Protein AF-A0A2B5HEY1-F1 (afdb_monomer_lite)

pLDDT: mean 94.45, std 5.1, range [66.44, 98.31]
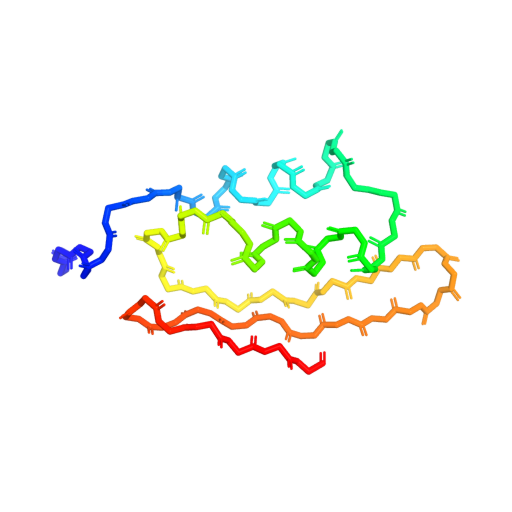
InterPro domains:
  IPR005079 Peptidase C45, hydrolase domain [PF03417] (1-56)

Radius of gyration: 11.57 Å; chains: 1; bounding box: 32×18×27 Å

Secondary structure (DSSP, 8-state):
-PPPSS--B-HHHHHHHHHHH-SSHHHHHHHHHHS-B-S-EEEEEE-TTS-EEEEEEETTEEEE-

Sequence (65 aa):
MREPVVRGLQFMVVVRAILETCKNIEEAVYAVKNMPVGTNMNLLLADANGEAALIGTYDGVKYII

Foldseek 3Di:
DDFFLFPFDEPVRLVCCCVVPPQAPVRNVVCVVPGRYRDFDWDWDAHPVGDIKIWTDDSRDIDID

Structure (mmCIF, N/CA/C/O backbone):
data_AF-A0A2B5HEY1-F1
#
_entry.id   AF-A0A2B5HEY1-F1
#
loop_
_atom_site.group_PDB
_atom_site.id
_atom_site.type_symbol
_atom_site.label_atom_id
_atom_site.label_alt_id
_atom_site.label_comp_id
_atom_site.label_asym_id
_atom_site.label_entity_id
_atom_site.label_seq_id
_atom_site.pdbx_PDB_ins_code
_atom_site.Cartn_x
_atom_site.Cartn_y
_atom_site.Cartn_z
_atom_site.occupancy
_atom_site.B_iso_or_equiv
_atom_site.auth_seq_id
_atom_site.auth_comp_id
_atom_site.auth_asym_id
_atom_site.auth_atom_id
_atom_site.pdbx_PDB_model_num
ATOM 1 N N . MET A 1 1 ? 20.870 -8.088 -8.128 1.00 66.44 1 MET A N 1
ATOM 2 C CA . MET A 1 1 ? 19.409 -7.844 -8.168 1.00 66.44 1 MET A CA 1
ATOM 3 C C . MET A 1 1 ? 19.038 -7.470 -9.591 1.00 66.44 1 MET A C 1
ATOM 5 O O . MET A 1 1 ? 19.848 -6.814 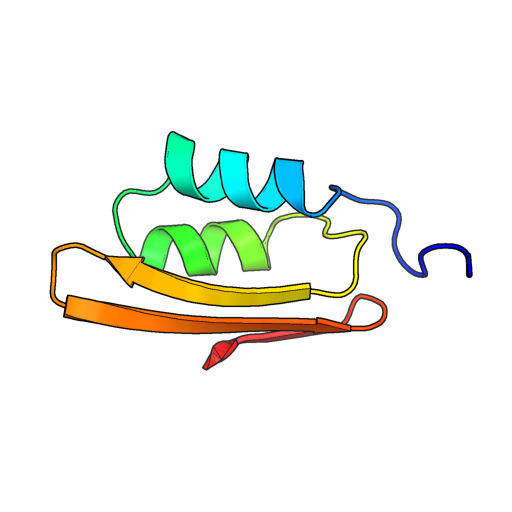-10.233 1.00 66.44 1 MET A O 1
ATOM 9 N N . ARG A 1 2 ? 17.879 -7.914 -10.092 1.00 79.12 2 ARG A N 1
ATOM 10 C CA . ARG A 1 2 ? 17.356 -7.480 -11.399 1.00 79.12 2 ARG A CA 1
ATOM 11 C C . ARG A 1 2 ? 17.024 -5.988 -11.328 1.00 79.12 2 ARG A C 1
ATOM 13 O O . ARG A 1 2 ? 16.559 -5.530 -10.285 1.00 79.12 2 ARG A O 1
ATOM 20 N N . GLU A 1 3 ? 17.276 -5.251 -12.404 1.00 83.62 3 GLU A N 1
ATOM 21 C CA . GLU A 1 3 ? 16.870 -3.848 -12.470 1.00 83.62 3 GLU A CA 1
ATOM 22 C C . GLU A 1 3 ? 15.339 -3.716 -12.391 1.00 83.62 3 GLU A C 1
ATOM 24 O O . GLU A 1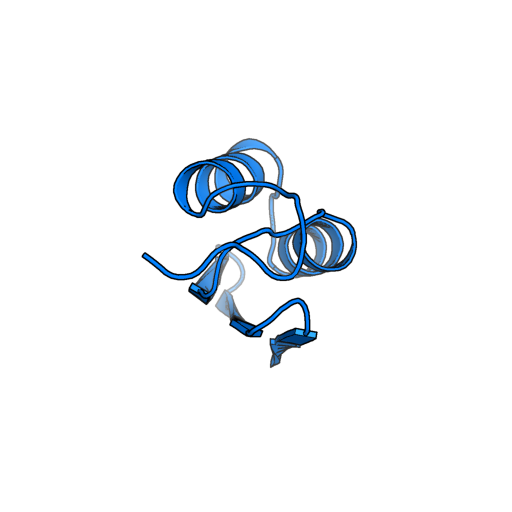 3 ? 14.625 -4.553 -12.956 1.00 83.62 3 GLU A O 1
ATOM 29 N N . PRO A 1 4 ? 14.817 -2.684 -11.704 1.00 82.94 4 PRO A N 1
ATOM 30 C CA . PRO A 1 4 ? 13.388 -2.410 -11.689 1.00 82.94 4 PRO A CA 1
ATOM 31 C C . PRO A 1 4 ? 12.862 -2.127 -13.097 1.00 82.94 4 PRO A C 1
ATOM 33 O O . PRO A 1 4 ? 13.417 -1.297 -13.815 1.00 82.94 4 PRO A O 1
ATOM 36 N N . VAL A 1 5 ? 11.742 -2.756 -13.460 1.00 88.44 5 VAL A N 1
ATOM 37 C CA . VAL A 1 5 ? 11.035 -2.476 -14.725 1.00 88.44 5 VAL A CA 1
ATOM 38 C C . VAL A 1 5 ? 10.485 -1.044 -14.742 1.00 88.44 5 VAL A C 1
ATOM 40 O O . VAL A 1 5 ? 10.466 -0.386 -15.779 1.00 88.44 5 VAL A O 1
ATOM 43 N N . VAL A 1 6 ? 10.081 -0.539 -13.575 1.00 89.12 6 VAL A N 1
ATOM 44 C CA . VAL A 1 6 ? 9.592 0.828 -13.376 1.00 89.12 6 VAL A CA 1
ATOM 45 C C . VAL A 1 6 ? 10.514 1.548 -12.398 1.00 89.12 6 VAL A C 1
ATOM 47 O O . VAL A 1 6 ? 10.808 1.037 -11.317 1.00 89.12 6 VAL A O 1
ATOM 50 N N . ARG A 1 7 ? 10.954 2.762 -12.747 1.00 91.50 7 ARG A N 1
ATOM 51 C CA . ARG A 1 7 ? 11.652 3.645 -11.801 1.00 91.50 7 ARG A CA 1
ATOM 52 C C . ARG A 1 7 ? 10.634 4.248 -10.841 1.00 91.50 7 ARG A C 1
ATOM 54 O O . ARG A 1 7 ? 9.704 4.921 -11.276 1.00 91.50 7 ARG A O 1
ATOM 61 N N . GLY A 1 8 ? 10.813 4.026 -9.544 1.00 93.62 8 GLY A N 1
ATOM 62 C CA . GLY A 1 8 ? 9.850 4.484 -8.553 1.00 93.62 8 GLY A CA 1
ATOM 63 C C . GLY A 1 8 ? 10.298 4.294 -7.110 1.00 93.62 8 GLY A C 1
ATOM 64 O O . GLY A 1 8 ? 11.448 3.958 -6.819 1.00 93.62 8 GLY A O 1
ATOM 65 N N . LEU A 1 9 ? 9.347 4.524 -6.213 1.00 95.38 9 LEU A N 1
ATOM 66 C CA . LEU A 1 9 ? 9.491 4.421 -4.772 1.00 95.38 9 LEU A CA 1
ATOM 67 C C . LEU A 1 9 ? 9.859 2.995 -4.359 1.00 95.38 9 LEU A C 1
ATOM 69 O O . LEU A 1 9 ? 9.337 2.009 -4.887 1.00 95.38 9 LEU A O 1
ATOM 73 N N . GLN A 1 10 ? 10.766 2.918 -3.389 1.00 94.00 10 GLN A N 1
ATOM 74 C CA . GLN A 1 10 ? 11.180 1.677 -2.745 1.00 94.00 10 GLN A CA 1
ATOM 75 C C . GLN A 1 10 ? 10.179 1.279 -1.658 1.00 94.00 10 GLN A C 1
ATOM 77 O O . GLN A 1 10 ? 9.473 2.132 -1.121 1.00 94.00 10 GLN A O 1
ATOM 82 N N . PHE A 1 11 ? 10.166 -0.004 -1.291 1.00 94.00 11 PHE A N 1
ATOM 83 C CA . PHE A 1 11 ? 9.176 -0.594 -0.381 1.00 94.00 11 PHE A CA 1
ATOM 84 C C . PHE A 1 11 ? 8.962 0.226 0.897 1.00 94.00 11 PHE A C 1
ATOM 86 O O . PHE A 1 11 ? 7.846 0.647 1.189 1.00 94.00 11 PHE A O 1
ATOM 93 N N . MET A 1 12 ? 10.045 0.541 1.614 1.00 95.69 12 MET A N 1
ATOM 94 C CA . MET A 1 12 ? 9.958 1.300 2.865 1.00 95.69 12 MET A CA 1
ATOM 95 C C . MET A 1 12 ? 9.422 2.722 2.676 1.00 95.69 12 MET A C 1
ATOM 97 O O . MET A 1 12 ? 8.786 3.255 3.580 1.00 95.69 12 MET A O 1
ATOM 101 N N . VAL A 1 13 ? 9.643 3.338 1.512 1.00 96.62 13 VAL A N 1
ATOM 102 C CA . VAL A 1 13 ? 9.106 4.672 1.212 1.00 96.62 13 VAL A CA 1
ATOM 103 C C . VAL A 1 13 ? 7.602 4.597 0.966 1.00 96.62 13 VAL A C 1
ATOM 105 O O . VAL A 1 13 ? 6.875 5.450 1.461 1.00 96.62 13 VAL A O 1
ATOM 108 N N . VAL A 1 14 ? 7.129 3.559 0.268 1.00 96.56 14 VAL A N 1
ATOM 109 C CA . VAL A 1 14 ? 5.691 3.324 0.067 1.00 96.56 14 VAL A CA 1
ATOM 110 C C . VAL A 1 14 ? 4.990 3.092 1.405 1.00 96.56 14 VAL A C 1
ATOM 112 O O . VAL A 1 14 ? 3.987 3.741 1.681 1.00 96.56 14 VAL A O 1
ATOM 115 N N . VAL A 1 15 ? 5.546 2.229 2.262 1.00 97.25 15 VAL A N 1
ATOM 116 C CA . VAL A 1 15 ? 4.982 1.954 3.595 1.00 97.25 15 VAL A CA 1
ATOM 117 C C . VAL A 1 15 ? 4.887 3.232 4.430 1.00 97.25 15 VAL A C 1
ATOM 119 O O . VAL A 1 15 ? 3.826 3.517 4.980 1.00 97.25 15 VAL A O 1
ATOM 122 N N . ARG A 1 16 ? 5.957 4.037 4.488 1.00 98.06 16 ARG A N 1
ATOM 123 C CA . ARG A 1 16 ? 5.936 5.314 5.217 1.00 98.06 16 ARG A CA 1
ATOM 124 C C . ARG A 1 16 ? 4.927 6.293 4.636 1.00 98.06 16 ARG A C 1
ATOM 126 O O . ARG A 1 16 ? 4.167 6.873 5.395 1.00 98.06 16 ARG A O 1
ATOM 133 N N . ALA A 1 17 ? 4.878 6.439 3.313 1.00 97.62 17 ALA A N 1
ATOM 134 C CA . ALA A 1 17 ? 3.921 7.332 2.673 1.00 97.62 17 ALA A CA 1
ATOM 135 C C . ALA A 1 17 ? 2.477 6.957 3.035 1.00 97.62 17 ALA A C 1
ATOM 137 O O . ALA A 1 17 ? 1.701 7.838 3.386 1.00 97.62 17 ALA A O 1
ATOM 138 N N . ILE A 1 18 ? 2.134 5.665 3.028 1.00 97.62 18 ILE A N 1
ATOM 139 C CA . ILE A 1 18 ? 0.804 5.195 3.440 1.00 97.62 18 ILE A CA 1
ATOM 140 C C . ILE A 1 18 ? 0.550 5.536 4.915 1.00 97.62 18 ILE A C 1
ATOM 142 O O . ILE A 1 18 ? -0.421 6.219 5.219 1.00 97.62 18 ILE A O 1
ATOM 146 N N . LEU A 1 19 ? 1.437 5.112 5.822 1.00 97.81 19 LEU A N 1
ATOM 147 C CA . LEU A 1 19 ? 1.241 5.273 7.270 1.00 97.81 19 LEU A CA 1
ATOM 148 C C . LEU A 1 19 ? 1.242 6.736 7.737 1.00 97.81 19 LEU A C 1
ATOM 150 O O . LEU A 1 19 ? 0.623 7.053 8.747 1.00 97.81 19 LEU A O 1
ATOM 154 N N . GLU A 1 20 ? 1.956 7.618 7.039 1.00 98.31 20 GLU A N 1
ATOM 155 C CA . GLU A 1 20 ? 2.099 9.026 7.424 1.00 98.31 20 GLU A CA 1
ATOM 156 C C . GLU A 1 20 ? 1.039 9.936 6.793 1.00 98.31 20 GLU A C 1
ATOM 158 O O . GLU A 1 20 ? 0.844 11.050 7.276 1.00 98.31 20 GLU A O 1
ATOM 163 N N . THR A 1 21 ? 0.368 9.504 5.717 1.00 97.50 21 THR A N 1
ATOM 164 C CA . THR A 1 21 ? -0.531 10.386 4.944 1.00 97.50 21 THR A CA 1
ATOM 165 C C . THR A 1 21 ? -1.954 9.872 4.772 1.00 97.50 21 THR A C 1
ATOM 167 O O . THR A 1 21 ? -2.823 10.675 4.448 1.00 97.50 21 THR A O 1
ATOM 170 N N . CYS A 1 22 ? -2.211 8.577 4.985 1.00 98.00 22 CYS A N 1
ATOM 171 C CA . CYS A 1 22 ? -3.524 7.967 4.770 1.00 98.00 22 CYS A CA 1
ATOM 172 C C . CYS A 1 22 ? -4.201 7.640 6.105 1.00 98.00 22 CYS A C 1
ATOM 174 O O . CYS A 1 22 ? -3.586 7.068 7.007 1.00 98.00 22 CYS A O 1
ATOM 176 N N . LYS A 1 23 ? -5.488 7.967 6.218 1.00 97.69 23 LYS A N 1
ATOM 177 C CA . LYS A 1 23 ? -6.310 7.707 7.406 1.00 97.69 23 LYS A CA 1
ATOM 178 C C . LYS A 1 23 ? -7.070 6.379 7.342 1.00 97.69 23 LYS A C 1
ATOM 180 O O . LYS A 1 23 ? -7.350 5.796 8.388 1.00 97.69 23 LYS A O 1
ATOM 185 N N . ASN A 1 24 ? -7.443 5.930 6.146 1.00 98.12 24 ASN A N 1
ATOM 186 C CA . ASN A 1 24 ? -8.271 4.744 5.916 1.00 98.12 24 ASN A CA 1
ATOM 187 C C . ASN A 1 24 ? -7.812 3.967 4.669 1.00 98.12 24 ASN A C 1
ATOM 189 O O . ASN A 1 24 ? -6.907 4.399 3.942 1.00 98.12 24 ASN A O 1
ATOM 193 N N . ILE A 1 25 ? -8.426 2.805 4.432 1.00 97.88 25 ILE A N 1
ATOM 194 C CA . ILE A 1 25 ? -8.084 1.941 3.293 1.00 97.88 25 ILE A CA 1
ATOM 195 C C . ILE A 1 25 ? -8.362 2.610 1.945 1.00 97.88 25 ILE A C 1
ATOM 197 O O . ILE A 1 25 ? -7.559 2.455 1.023 1.00 97.88 25 ILE A O 1
ATOM 201 N N . GLU A 1 26 ? -9.439 3.385 1.822 1.00 97.38 26 GLU A N 1
ATOM 202 C CA . GLU A 1 26 ? -9.775 4.099 0.585 1.00 97.38 26 GLU A CA 1
ATOM 203 C C . GLU A 1 26 ? -8.644 5.047 0.146 1.00 97.38 26 GLU A C 1
ATOM 205 O O . GLU A 1 26 ? -8.169 4.976 -0.994 1.00 97.38 26 GLU A O 1
ATOM 210 N N . GLU A 1 27 ? -8.149 5.875 1.070 1.00 98.00 27 GLU A N 1
ATOM 211 C CA . GLU A 1 27 ? -7.029 6.789 0.830 1.00 98.00 27 GLU A CA 1
ATOM 212 C C . GLU A 1 27 ? -5.743 6.028 0.495 1.00 98.00 27 GLU A C 1
ATOM 214 O O . GLU A 1 27 ? -5.048 6.381 -0.460 1.00 98.00 27 GLU A O 1
ATOM 219 N N . ALA A 1 28 ? -5.443 4.947 1.222 1.00 97.50 28 ALA A N 1
ATOM 220 C CA . ALA A 1 28 ? -4.249 4.139 0.982 1.00 97.50 28 ALA A CA 1
ATOM 221 C C . ALA A 1 28 ? -4.266 3.469 -0.403 1.00 97.50 28 ALA A C 1
ATOM 223 O O . ALA A 1 28 ? -3.267 3.492 -1.131 1.00 97.50 28 ALA A O 1
ATOM 224 N N . VAL A 1 29 ? -5.411 2.914 -0.807 1.00 97.12 29 VAL A N 1
ATOM 225 C CA . VAL A 1 29 ? -5.617 2.325 -2.137 1.00 97.12 29 VAL A CA 1
ATOM 226 C C . VAL A 1 29 ? -5.473 3.388 -3.223 1.00 97.12 29 VAL A C 1
ATOM 228 O O . VAL A 1 29 ? -4.791 3.153 -4.227 1.00 97.12 29 VAL A O 1
ATOM 231 N N . TYR A 1 30 ? -6.071 4.566 -3.031 1.00 97.06 30 TYR A N 1
ATOM 232 C CA . TYR A 1 30 ? -5.923 5.689 -3.954 1.00 97.06 30 TYR A CA 1
ATOM 233 C C . TYR A 1 30 ? -4.456 6.126 -4.078 1.00 97.06 30 TYR A C 1
ATOM 235 O O . TYR A 1 30 ? -3.940 6.275 -5.191 1.00 97.06 30 TYR A O 1
ATOM 243 N N . ALA A 1 31 ? -3.756 6.269 -2.956 1.00 96.31 31 ALA A N 1
ATOM 244 C CA . ALA A 1 31 ? -2.354 6.655 -2.907 1.00 96.31 31 ALA A CA 1
ATOM 245 C C . ALA A 1 31 ? -1.478 5.654 -3.677 1.00 96.31 31 ALA A C 1
ATOM 247 O O . ALA A 1 31 ? -0.755 6.042 -4.601 1.00 96.31 31 ALA A O 1
ATOM 248 N N . VAL A 1 32 ? -1.600 4.352 -3.392 1.00 95.50 32 VAL A N 1
ATOM 249 C CA . VAL A 1 32 ? -0.798 3.328 -4.078 1.00 95.50 32 VAL A CA 1
ATOM 250 C C . VAL A 1 32 ? -1.122 3.247 -5.566 1.00 95.50 32 VAL A C 1
ATOM 252 O O . VAL A 1 32 ? -0.193 3.107 -6.364 1.00 95.50 32 VAL A O 1
ATOM 255 N N . LYS A 1 33 ? -2.388 3.386 -5.986 1.00 94.56 33 LYS A N 1
ATOM 256 C CA . LYS A 1 33 ? -2.758 3.419 -7.418 1.00 94.56 33 LYS A CA 1
ATOM 257 C C . LYS A 1 33 ? -2.014 4.520 -8.176 1.00 94.56 33 LYS A C 1
ATOM 259 O O . LYS A 1 33 ? -1.540 4.262 -9.283 1.00 94.56 33 LYS A O 1
ATOM 264 N N . ASN A 1 34 ? -1.812 5.677 -7.550 1.00 94.62 34 ASN A N 1
ATOM 265 C CA . ASN A 1 34 ? -1.201 6.852 -8.174 1.00 94.62 34 ASN A CA 1
ATOM 266 C C . ASN A 1 34 ? 0.320 6.992 -7.945 1.00 94.62 34 ASN A C 1
ATOM 268 O O . ASN A 1 34 ? 0.981 7.733 -8.669 1.00 94.62 34 ASN A O 1
ATOM 272 N N . MET A 1 35 ? 0.915 6.267 -6.992 1.00 93.69 35 MET A N 1
ATOM 273 C CA . MET A 1 35 ? 2.365 6.305 -6.747 1.00 93.69 35 MET A CA 1
ATOM 274 C C . MET A 1 35 ? 3.175 5.567 -7.827 1.00 93.69 35 MET A C 1
ATOM 276 O O . MET A 1 35 ? 2.800 4.463 -8.232 1.00 93.69 35 MET A O 1
ATOM 280 N N . PRO A 1 36 ? 4.346 6.071 -8.245 1.00 93.75 36 PRO A N 1
ATOM 281 C CA . PRO A 1 36 ? 5.289 5.275 -9.022 1.00 93.75 36 PRO A CA 1
ATOM 282 C C . PRO A 1 36 ? 5.963 4.259 -8.090 1.00 93.75 36 PRO A C 1
ATOM 284 O O . PRO A 1 36 ? 6.847 4.622 -7.322 1.00 93.75 36 PRO A O 1
ATOM 287 N N . VAL A 1 37 ? 5.551 2.990 -8.121 1.00 94.62 37 VAL A N 1
ATOM 288 C CA . VAL A 1 37 ? 6.129 1.922 -7.284 1.00 94.62 37 VAL A CA 1
ATOM 289 C C . VAL A 1 37 ? 7.177 1.164 -8.094 1.00 94.62 37 VAL A C 1
ATOM 291 O O . VAL A 1 37 ? 6.852 0.555 -9.110 1.00 94.62 37 VAL A O 1
ATOM 294 N N . GLY A 1 38 ? 8.434 1.215 -7.650 1.00 94.19 38 GLY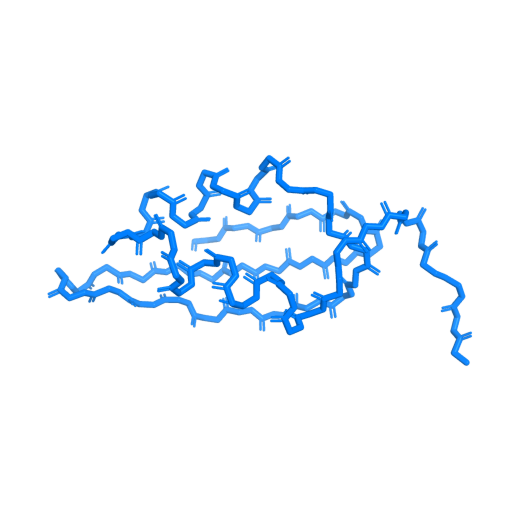 A N 1
ATOM 295 C CA . GLY A 1 38 ? 9.582 0.620 -8.349 1.00 94.19 38 GLY A CA 1
ATOM 296 C C . GLY A 1 38 ? 10.071 -0.687 -7.730 1.00 94.19 38 GLY A C 1
ATOM 297 O O . GLY A 1 38 ? 11.241 -1.036 -7.858 1.00 94.19 38 GLY A O 1
ATOM 298 N N . THR A 1 39 ? 9.211 -1.371 -6.982 1.00 92.62 39 THR A N 1
ATOM 299 C CA . THR A 1 39 ? 9.556 -2.571 -6.223 1.00 92.62 39 THR A CA 1
ATOM 300 C C . THR A 1 39 ? 8.433 -3.592 -6.314 1.00 92.62 39 THR A C 1
ATOM 302 O O . THR A 1 39 ? 7.260 -3.225 -6.417 1.00 92.62 39 THR A O 1
ATOM 305 N N . ASN A 1 40 ? 8.795 -4.870 -6.252 1.00 93.50 40 ASN A N 1
ATOM 306 C CA . ASN A 1 40 ? 7.819 -5.941 -6.141 1.00 93.50 40 ASN A CA 1
ATOM 307 C C . ASN A 1 40 ? 7.463 -6.108 -4.663 1.00 93.50 40 ASN A C 1
ATOM 309 O O . ASN A 1 40 ? 8.354 -6.279 -3.830 1.00 93.50 40 ASN A O 1
ATOM 313 N N . MET A 1 41 ? 6.178 -6.027 -4.328 1.00 93.38 41 MET A N 1
ATOM 314 C CA . MET A 1 41 ? 5.725 -6.030 -2.936 1.00 93.38 41 MET A CA 1
ATOM 315 C C . MET A 1 41 ? 4.332 -6.624 -2.794 1.00 93.38 41 MET A C 1
ATOM 317 O O . MET A 1 41 ? 3.525 -6.510 -3.709 1.00 93.38 41 MET A O 1
ATOM 321 N N . ASN A 1 42 ? 4.057 -7.190 -1.621 1.00 95.62 42 ASN A N 1
ATOM 322 C CA . ASN A 1 42 ? 2.723 -7.569 -1.174 1.00 95.62 42 ASN A CA 1
ATOM 323 C C . ASN A 1 42 ? 2.475 -6.906 0.185 1.00 95.62 42 ASN A C 1
ATOM 325 O O . ASN A 1 42 ? 3.303 -7.031 1.089 1.00 95.62 42 ASN A O 1
ATOM 329 N N . LEU A 1 43 ? 1.361 -6.195 0.318 1.00 96.12 43 LEU A N 1
ATOM 330 C CA . LEU A 1 43 ? 0.961 -5.464 1.515 1.00 96.12 43 LEU A CA 1
ATOM 331 C C . LEU A 1 43 ? -0.469 -5.848 1.879 1.00 96.12 43 LEU A C 1
ATOM 333 O O . LEU A 1 43 ? -1.378 -5.661 1.077 1.00 96.12 43 LEU A O 1
ATOM 337 N N . LEU A 1 44 ? -0.663 -6.343 3.098 1.00 97.44 44 LEU A N 1
ATOM 338 C CA . LEU A 1 44 ? -1.976 -6.378 3.727 1.00 97.44 44 LEU A CA 1
ATOM 339 C C . LEU A 1 44 ? -2.121 -5.094 4.542 1.00 97.44 44 LEU A C 1
ATOM 341 O O . LEU A 1 44 ? -1.366 -4.879 5.490 1.00 97.44 44 LEU A O 1
ATOM 345 N N . LEU A 1 45 ? -3.057 -4.240 4.145 1.00 97.06 45 LEU A N 1
ATOM 346 C CA . LEU A 1 45 ? -3.395 -3.020 4.864 1.00 97.06 45 LEU A CA 1
ATOM 347 C C . LEU A 1 45 ? -4.698 -3.241 5.621 1.00 97.06 45 LEU A C 1
ATOM 349 O O . LEU A 1 45 ? -5.610 -3.874 5.095 1.00 97.06 45 LEU A O 1
ATOM 353 N N . ALA A 1 46 ? -4.780 -2.699 6.831 1.00 97.56 46 ALA A N 1
ATOM 354 C CA . ALA A 1 46 ? -5.995 -2.656 7.630 1.00 97.56 46 ALA A CA 1
ATOM 355 C C . ALA A 1 46 ? -6.112 -1.281 8.293 1.00 97.56 46 ALA A C 1
ATOM 357 O O . ALA A 1 46 ? -5.089 -0.693 8.661 1.00 97.56 46 ALA A O 1
ATOM 358 N N . ASP A 1 47 ? -7.333 -0.779 8.446 1.00 97.50 47 ASP A N 1
ATOM 359 C CA . ASP A 1 47 ? -7.600 0.474 9.152 1.00 97.50 47 ASP A CA 1
ATO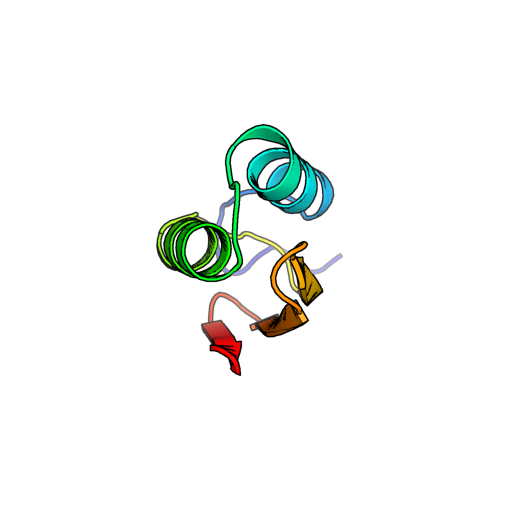M 360 C C . ASP A 1 47 ? -8.430 0.273 10.431 1.00 97.50 47 ASP A C 1
ATOM 362 O O . ASP A 1 47 ? -8.859 -0.829 10.778 1.00 97.50 47 ASP A O 1
ATOM 366 N N . ALA A 1 48 ? -8.634 1.364 11.172 1.00 97.00 48 ALA A N 1
ATOM 367 C CA . ALA A 1 48 ? -9.370 1.346 12.433 1.00 97.00 48 ALA A CA 1
ATOM 368 C C . ALA A 1 48 ? -10.888 1.123 12.272 1.00 97.00 48 ALA A C 1
ATOM 370 O O . ALA A 1 48 ? -11.560 0.863 13.270 1.00 97.00 48 ALA A O 1
ATOM 371 N N . ASN A 1 49 ? -11.432 1.215 11.053 1.00 96.38 49 ASN A N 1
ATOM 372 C CA . ASN A 1 49 ? -12.844 0.940 10.768 1.00 96.38 49 ASN A CA 1
ATOM 373 C C . ASN A 1 49 ? -13.103 -0.560 10.548 1.00 96.38 49 ASN A C 1
ATOM 375 O O . ASN A 1 49 ? -14.252 -0.964 10.379 1.00 96.38 49 ASN A O 1
ATOM 379 N N . GLY A 1 50 ? -12.050 -1.386 10.576 1.00 96.50 50 GLY A N 1
ATOM 380 C CA . GLY A 1 50 ? -12.134 -2.820 10.311 1.00 96.50 50 GLY A CA 1
ATOM 381 C C . GLY A 1 50 ? -12.109 -3.161 8.821 1.00 96.50 50 GLY A C 1
ATOM 382 O O . GLY A 1 50 ? -12.364 -4.312 8.469 1.00 96.50 50 GLY A O 1
ATOM 383 N N . GLU A 1 51 ? -11.798 -2.193 7.953 1.00 97.75 51 GLU A N 1
ATOM 384 C CA . GLU A 1 51 ? -11.586 -2.446 6.531 1.00 97.75 51 GLU A CA 1
ATOM 385 C C . GLU A 1 51 ? -10.160 -2.940 6.288 1.00 97.75 51 GLU A C 1
ATOM 387 O O . GLU A 1 51 ? -9.217 -2.579 6.999 1.00 97.75 51 GLU A O 1
ATOM 392 N N . ALA A 1 52 ? -9.995 -3.771 5.261 1.00 97.62 52 ALA A N 1
ATOM 393 C CA . ALA A 1 52 ? -8.697 -4.271 4.843 1.00 97.62 52 ALA A CA 1
ATOM 394 C C . ALA A 1 52 ? -8.616 -4.377 3.322 1.00 97.62 52 ALA A C 1
ATOM 396 O O . ALA A 1 52 ? -9.619 -4.631 2.658 1.00 97.62 52 ALA A O 1
ATOM 397 N N . ALA A 1 53 ? -7.406 -4.218 2.791 1.00 97.69 53 ALA A N 1
ATOM 398 C CA . ALA A 1 53 ? -7.108 -4.417 1.379 1.00 97.69 53 ALA A CA 1
ATOM 399 C C . ALA A 1 53 ? -5.784 -5.164 1.208 1.00 97.69 53 ALA A C 1
ATOM 401 O O . ALA A 1 53 ? -4.821 -4.942 1.955 1.00 97.69 53 ALA A O 1
ATOM 402 N N . LEU A 1 54 ? -5.721 -6.021 0.192 1.00 97.56 54 LEU A N 1
ATOM 403 C CA . LEU A 1 54 ? -4.493 -6.686 -0.229 1.00 97.56 54 LEU A CA 1
ATOM 404 C C . LEU A 1 54 ? -3.952 -6.001 -1.480 1.00 97.56 54 LEU A C 1
ATOM 406 O O . LEU A 1 54 ? -4.593 -5.993 -2.526 1.00 97.56 54 LEU A O 1
ATOM 410 N N . ILE A 1 55 ? -2.738 -5.472 -1.386 1.00 96.69 55 ILE A N 1
ATOM 411 C CA . ILE A 1 55 ? -2.068 -4.761 -2.471 1.00 96.69 55 ILE A CA 1
ATOM 412 C C . ILE A 1 55 ? -0.832 -5.543 -2.906 1.00 96.69 55 ILE A C 1
ATOM 414 O O . ILE A 1 55 ? 0.060 -5.804 -2.103 1.00 96.69 55 ILE A O 1
ATOM 418 N N . GLY A 1 56 ? -0.753 -5.864 -4.193 1.00 96.06 56 GLY A N 1
ATOM 419 C CA . GLY A 1 56 ? 0.410 -6.460 -4.838 1.00 96.06 56 GLY A CA 1
ATOM 420 C C . GLY A 1 56 ? 0.978 -5.546 -5.920 1.00 96.06 56 GLY A C 1
ATOM 421 O O . GLY A 1 56 ? 0.224 -4.943 -6.683 1.00 96.06 56 GLY A O 1
ATOM 422 N N . THR A 1 57 ? 2.303 -5.486 -6.033 1.00 94.81 57 THR A N 1
ATOM 423 C CA . THR A 1 57 ? 2.989 -4.918 -7.200 1.00 94.81 57 THR A CA 1
ATOM 424 C C . THR A 1 57 ? 3.974 -5.938 -7.748 1.00 94.81 57 THR A C 1
ATOM 426 O O . THR A 1 57 ? 4.784 -6.479 -6.993 1.00 94.81 57 THR A O 1
ATOM 429 N N . TYR A 1 58 ? 3.929 -6.184 -9.055 1.00 93.44 58 TYR A N 1
ATOM 430 C CA . TYR A 1 58 ? 4.862 -7.072 -9.741 1.00 93.44 58 TYR A CA 1
ATOM 431 C C . TYR A 1 58 ? 5.207 -6.532 -11.128 1.00 93.44 58 TYR A C 1
ATOM 433 O O . TYR A 1 58 ? 4.316 -6.310 -11.945 1.00 93.44 58 TYR A O 1
ATOM 441 N N . ASP A 1 59 ? 6.495 -6.289 -11.381 1.00 91.88 59 ASP A N 1
ATOM 442 C CA . ASP A 1 59 ? 7.028 -5.780 -12.653 1.00 91.88 59 ASP A CA 1
ATOM 443 C C . ASP A 1 59 ? 6.262 -4.536 -13.170 1.00 91.88 59 ASP A C 1
ATOM 445 O O . ASP A 1 59 ? 6.053 -4.343 -14.364 1.00 91.88 59 ASP A O 1
ATOM 449 N N . GLY A 1 60 ? 5.843 -3.666 -12.240 1.00 89.19 60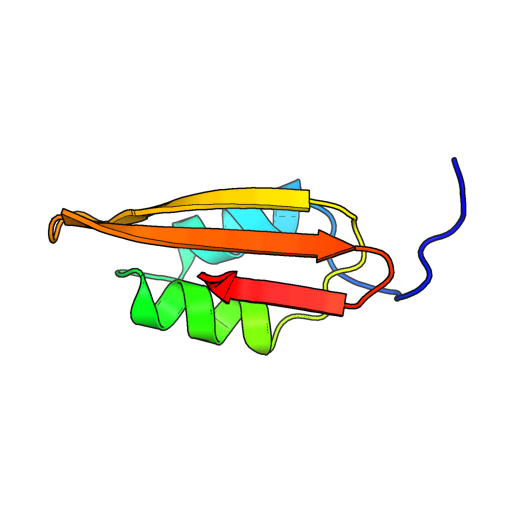 GLY A N 1
ATOM 450 C CA . GLY A 1 60 ? 5.100 -2.429 -12.516 1.00 89.19 60 GLY A CA 1
ATOM 451 C C . GLY A 1 60 ? 3.575 -2.572 -12.568 1.00 89.19 60 GLY A C 1
ATOM 452 O O . GLY A 1 60 ? 2.870 -1.563 -12.546 1.00 89.19 60 GLY A O 1
ATOM 453 N N . VAL A 1 61 ? 3.049 -3.798 -12.585 1.00 93.00 61 VAL A N 1
ATOM 454 C CA . VAL A 1 61 ? 1.609 -4.073 -12.518 1.00 93.00 61 VAL A CA 1
ATOM 455 C C . VAL A 1 61 ? 1.152 -4.029 -11.067 1.00 93.00 61 VAL A C 1
ATOM 457 O O . VAL A 1 61 ? 1.805 -4.606 -10.202 1.00 93.00 61 VAL A O 1
ATOM 460 N N . LYS A 1 62 ? 0.023 -3.365 -10.802 1.00 94.06 62 LYS A N 1
ATOM 461 C CA . LYS A 1 62 ? -0.591 -3.282 -9.472 1.00 94.06 62 LYS A CA 1
ATOM 462 C C . LYS A 1 62 ? -1.858 -4.122 -9.422 1.00 94.06 62 LYS A C 1
ATOM 464 O O . LYS A 1 62 ? -2.680 -4.061 -10.334 1.00 94.06 62 LYS A O 1
ATOM 469 N N . TYR A 1 63 ? -2.024 -4.851 -8.334 1.00 95.31 63 TYR A N 1
ATOM 470 C CA . TYR A 1 63 ? -3.185 -5.669 -8.034 1.00 95.31 63 TYR A CA 1
ATOM 471 C C . TYR A 1 63 ? -3.726 -5.276 -6.662 1.00 95.31 63 TYR A C 1
ATOM 473 O O . TYR A 1 63 ? -2.944 -5.074 -5.737 1.00 95.31 63 TYR A O 1
ATOM 481 N N . ILE A 1 64 ? -5.040 -5.092 -6.549 1.00 95.19 64 ILE A N 1
ATOM 482 C CA . ILE A 1 64 ? -5.693 -4.618 -5.326 1.00 95.19 64 ILE A CA 1
ATOM 483 C C . ILE A 1 64 ? -6.983 -5.421 -5.152 1.00 95.19 64 ILE A C 1
ATOM 485 O O . ILE A 1 64 ? -7.823 -5.388 -6.055 1.00 95.19 64 ILE A O 1
ATOM 489 N N . ILE A 1 65 ? -7.095 -6.142 -4.032 1.00 90.81 65 ILE A N 1
ATOM 490 C CA . ILE A 1 65 ? -8.312 -6.831 -3.565 1.00 90.81 65 ILE A CA 1
ATOM 491 C C . ILE A 1 65 ? -8.853 -6.095 -2.352 1.00 90.81 65 ILE A C 1
ATOM 493 O O . ILE A 1 65 ? -8.033 -5.834 -1.439 1.00 90.81 65 ILE A O 1
#

Organism: NCBI:txid64104